Protein AF-A0A4Y2W0M8-F1 (afdb_monomer_lite)

Structure (mmCIF, N/CA/C/O backbone):
data_AF-A0A4Y2W0M8-F1
#
_entry.id   AF-A0A4Y2W0M8-F1
#
loop_
_atom_site.group_PDB
_atom_site.id
_atom_site.type_symbol
_atom_site.label_atom_id
_atom_site.label_alt_id
_atom_site.label_comp_id
_atom_site.label_asym_id
_atom_site.label_entity_id
_atom_site.label_seq_id
_atom_site.pdbx_PDB_ins_code
_atom_site.Cartn_x
_atom_site.Cartn_y
_atom_site.Cartn_z
_atom_site.occupancy
_atom_site.B_iso_or_equiv
_atom_site.auth_seq_id
_atom_site.auth_comp_id
_atom_site.auth_asym_id
_atom_site.auth_atom_id
_atom_site.pdbx_PDB_model_num
ATOM 1 N N . SER A 1 1 ? -2.387 -5.711 3.681 1.00 51.62 1 SER A N 1
ATOM 2 C CA . SER A 1 1 ? -2.750 -6.380 4.956 1.00 51.62 1 SER A CA 1
ATOM 3 C C . SER A 1 1 ? -4.046 -5.864 5.556 1.00 51.62 1 SER A C 1
ATOM 5 O O . SER A 1 1 ? -4.689 -6.593 6.296 1.00 51.62 1 SER A O 1
ATOM 7 N N . GLU A 1 2 ? -4.405 -4.614 5.266 1.00 61.22 2 GLU A N 1
ATOM 8 C CA . GLU A 1 2 ? -5.552 -3.927 5.856 1.00 61.22 2 GLU A CA 1
ATOM 9 C C . GLU A 1 2 ? -6.889 -4.258 5.176 1.00 61.22 2 GLU A C 1
ATOM 11 O O . GLU A 1 2 ? -7.860 -4.562 5.850 1.00 61.22 2 GLU A O 1
ATOM 16 N N . ILE A 1 3 ? -6.904 -4.303 3.844 1.00 67.94 3 ILE A N 1
ATOM 17 C CA . ILE A 1 3 ? -8.097 -4.548 3.013 1.00 67.94 3 ILE A CA 1
ATOM 18 C C . ILE A 1 3 ? -8.444 -6.033 2.801 1.00 67.94 3 ILE A C 1
ATOM 20 O O . ILE A 1 3 ? -9.379 -6.350 2.078 1.00 67.94 3 ILE A O 1
ATOM 24 N N . VAL A 1 4 ? -7.687 -6.961 3.397 1.00 74.62 4 VAL A N 1
ATOM 25 C CA . VAL A 1 4 ? -7.845 -8.404 3.153 1.00 74.62 4 VAL A CA 1
ATOM 26 C C . VAL A 1 4 ? -7.967 -9.182 4.465 1.00 74.62 4 VAL A C 1
ATOM 28 O O . VAL A 1 4 ? -7.098 -9.082 5.344 1.00 74.62 4 VAL A O 1
ATOM 31 N N . SER A 1 5 ? -9.012 -10.010 4.560 1.00 74.31 5 SER A N 1
ATOM 32 C CA . SER A 1 5 ? -9.247 -10.960 5.658 1.00 74.31 5 SER A CA 1
ATOM 33 C C . SER A 1 5 ? -8.098 -11.958 5.824 1.00 74.31 5 SER A C 1
ATOM 35 O O . SER A 1 5 ? -7.428 -12.310 4.856 1.00 74.31 5 SER A O 1
ATOM 37 N N . PHE A 1 6 ? -7.861 -12.426 7.055 1.00 69.56 6 PHE A N 1
ATOM 38 C CA . PHE A 1 6 ? -6.703 -13.263 7.410 1.00 69.56 6 PHE A CA 1
ATOM 39 C C . PHE A 1 6 ? -6.516 -14.496 6.516 1.00 69.56 6 PHE A C 1
ATOM 41 O O . PHE A 1 6 ? -5.381 -14.801 6.155 1.00 69.56 6 PHE A O 1
ATOM 48 N N . GLU A 1 7 ? -7.606 -15.138 6.103 1.00 79.50 7 GLU A N 1
ATOM 49 C CA . GLU A 1 7 ? -7.587 -16.355 5.283 1.00 79.50 7 GLU A CA 1
ATOM 50 C C . GLU A 1 7 ? -6.964 -16.138 3.899 1.00 79.50 7 GLU A C 1
ATOM 52 O O . GLU A 1 7 ? -6.209 -16.976 3.411 1.00 79.50 7 GLU A O 1
ATOM 57 N N . TYR A 1 8 ? -7.189 -14.975 3.285 1.00 82.19 8 TYR A N 1
ATOM 58 C CA . TYR A 1 8 ? -6.699 -14.714 1.933 1.00 82.19 8 TYR A CA 1
ATOM 59 C C . TYR A 1 8 ? -5.284 -14.120 1.909 1.00 82.19 8 TYR A C 1
ATOM 61 O O . TYR A 1 8 ? -4.644 -14.054 0.861 1.00 82.19 8 TYR A O 1
ATOM 69 N N . ARG A 1 9 ? -4.727 -13.699 3.048 1.00 83.44 9 ARG A N 1
ATOM 70 C CA . ARG A 1 9 ? -3.419 -13.011 3.073 1.00 83.44 9 ARG A CA 1
ATOM 71 C C . ARG A 1 9 ? -2.294 -13.862 2.495 1.00 83.44 9 ARG A C 1
ATOM 73 O O . ARG A 1 9 ? -1.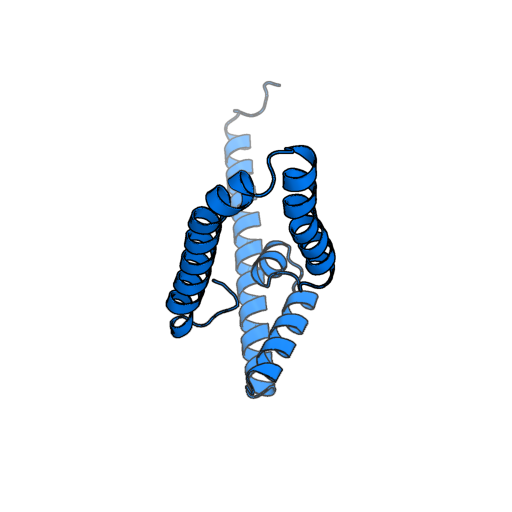460 -13.345 1.750 1.00 83.44 9 ARG A O 1
ATOM 80 N N . SER A 1 10 ? -2.295 -15.154 2.808 1.00 86.69 10 SER A N 1
ATOM 81 C CA . SER A 1 10 ? -1.278 -16.089 2.328 1.00 86.69 10 SER A CA 1
ATOM 82 C C . SER A 1 10 ? -1.359 -16.280 0.816 1.00 86.69 10 SER A C 1
ATOM 84 O O . SER A 1 10 ? -0.322 -16.267 0.156 1.00 86.69 10 SER A O 1
ATOM 86 N N . ILE A 1 11 ? -2.569 -16.370 0.249 1.00 89.75 11 ILE A N 1
ATOM 87 C CA . ILE A 1 11 ? -2.732 -16.585 -1.193 1.00 89.75 11 ILE A CA 1
ATOM 88 C C . ILE A 1 11 ? -2.353 -15.347 -2.011 1.00 89.75 11 ILE A C 1
ATOM 90 O O . ILE A 1 11 ? -1.676 -15.478 -3.031 1.00 89.75 11 ILE A O 1
ATOM 94 N N . TYR A 1 12 ? -2.677 -14.137 -1.537 1.00 87.94 12 TYR A N 1
ATOM 95 C CA . TYR A 1 12 ? -2.224 -12.903 -2.192 1.00 87.94 12 TYR A CA 1
ATOM 96 C C . TYR A 1 12 ? -0.703 -12.759 -2.139 1.00 87.94 12 TYR A C 1
ATOM 98 O O . TYR A 1 12 ? -0.077 -12.453 -3.153 1.00 87.94 12 TYR A O 1
ATOM 106 N N . CYS A 1 13 ? -0.098 -13.007 -0.973 1.00 87.81 13 CYS A N 1
ATOM 107 C CA . CYS A 1 13 ? 1.353 -12.935 -0.811 1.00 87.81 13 CYS A CA 1
ATOM 108 C C . CYS A 1 13 ? 2.061 -13.949 -1.718 1.00 87.81 13 CYS A C 1
ATOM 110 O O . CYS A 1 13 ? 3.043 -13.614 -2.380 1.00 87.81 13 CYS A O 1
ATOM 112 N N . PHE A 1 14 ? 1.526 -15.168 -1.790 1.00 92.88 14 PHE A N 1
ATOM 113 C CA . PHE A 1 14 ? 2.035 -16.214 -2.665 1.00 92.88 14 PHE A CA 1
ATOM 114 C C . PHE A 1 14 ? 1.927 -15.826 -4.141 1.00 92.88 14 PHE A C 1
ATOM 116 O O . PHE A 1 14 ? 2.925 -15.880 -4.848 1.00 92.88 14 PHE A O 1
ATOM 123 N N . THR A 1 15 ? 0.760 -15.358 -4.587 1.00 92.81 15 THR A N 1
ATOM 124 C CA . THR A 1 15 ? 0.532 -14.963 -5.988 1.00 92.81 15 THR A CA 1
ATOM 125 C C . THR A 1 15 ? 1.464 -13.829 -6.407 1.00 92.81 15 THR A C 1
ATOM 127 O O . THR A 1 15 ? 2.091 -13.899 -7.462 1.00 92.81 15 THR A O 1
ATOM 130 N N . TYR A 1 16 ? 1.617 -12.811 -5.554 1.00 90.44 16 TYR A N 1
ATOM 131 C CA . TYR A 1 16 ? 2.541 -11.706 -5.801 1.00 90.44 16 TYR A CA 1
ATOM 132 C C . TYR A 1 16 ? 3.995 -12.184 -5.897 1.00 90.44 16 TYR A C 1
ATOM 134 O O . TYR A 1 16 ? 4.693 -11.865 -6.860 1.00 90.44 16 TYR A O 1
ATOM 142 N N . LYS A 1 17 ? 4.453 -12.985 -4.924 1.00 92.44 17 LYS A N 1
ATOM 143 C CA . LYS A 1 17 ? 5.820 -13.528 -4.914 1.00 92.44 17 LYS A CA 1
ATOM 144 C C . LYS A 1 17 ? 6.082 -14.410 -6.129 1.00 92.44 17 LYS A C 1
ATOM 146 O O . LYS A 1 17 ? 7.133 -14.292 -6.746 1.00 92.44 17 LYS A O 1
ATOM 151 N N . PHE A 1 18 ? 5.120 -15.250 -6.484 1.00 95.75 18 PHE A N 1
ATOM 152 C CA . PHE A 1 18 ? 5.208 -16.132 -7.636 1.00 95.75 18 PHE A CA 1
ATOM 153 C C . PHE A 1 18 ? 5.304 -15.342 -8.946 1.00 95.75 18 PHE A C 1
ATOM 155 O O . PHE A 1 18 ? 6.208 -15.591 -9.741 1.00 95.75 18 PHE A O 1
ATOM 162 N N . GLY A 1 19 ? 4.446 -14.333 -9.135 1.00 94.12 19 GLY A N 1
ATOM 163 C CA . GLY A 1 19 ? 4.516 -13.440 -10.294 1.00 94.12 19 GLY A CA 1
ATOM 164 C C . GLY A 1 19 ? 5.857 -12.711 -10.390 1.00 94.12 19 GLY A C 1
ATOM 165 O O . GLY A 1 19 ? 6.448 -12.646 -11.464 1.00 94.12 19 GLY A O 1
ATOM 166 N N . PHE A 1 20 ? 6.391 -12.236 -9.262 1.00 92.19 20 PHE A N 1
ATOM 167 C CA . PHE A 1 20 ? 7.713 -11.612 -9.219 1.00 92.19 20 PHE A CA 1
ATOM 168 C C . PHE A 1 20 ? 8.807 -12.590 -9.662 1.00 92.19 20 PHE A C 1
ATOM 170 O O . PHE A 1 20 ? 9.579 -12.274 -10.563 1.00 92.19 20 PHE A O 1
ATOM 177 N N . THR A 1 21 ? 8.838 -13.803 -9.103 1.00 96.00 21 THR A N 1
ATOM 178 C CA . THR A 1 21 ? 9.810 -14.839 -9.482 1.00 96.00 21 THR A CA 1
ATOM 179 C C . THR A 1 21 ? 9.750 -15.176 -10.972 1.00 96.00 21 THR A C 1
ATOM 181 O O . THR A 1 21 ? 10.798 -15.243 -11.613 1.00 96.00 21 THR A O 1
ATOM 184 N N . LEU A 1 22 ? 8.551 -15.329 -11.541 1.00 95.75 22 LEU A N 1
ATOM 185 C CA . LEU A 1 22 ? 8.386 -15.574 -12.975 1.00 95.75 22 LEU A CA 1
ATOM 186 C C . LEU A 1 22 ? 8.968 -14.439 -13.822 1.00 95.75 22 LEU A C 1
ATOM 188 O O . LEU A 1 22 ? 9.685 -14.703 -14.784 1.00 95.75 22 LEU A O 1
ATOM 192 N N . THR A 1 23 ? 8.732 -13.185 -13.439 1.00 92.31 23 THR A N 1
ATOM 193 C CA . THR A 1 23 ? 9.301 -12.027 -14.141 1.00 92.31 23 THR A CA 1
ATOM 194 C C . THR A 1 23 ? 10.829 -12.079 -14.173 1.00 92.31 23 THR A C 1
ATOM 196 O O . THR A 1 23 ? 11.408 -11.891 -15.240 1.00 92.31 23 THR A O 1
ATOM 199 N N . PHE A 1 24 ? 11.500 -12.407 -13.060 1.00 92.31 24 PHE A N 1
ATOM 200 C CA . PHE A 1 24 ? 12.968 -12.542 -13.047 1.00 92.31 24 PHE A CA 1
ATOM 201 C C . PHE A 1 24 ? 13.477 -13.704 -13.896 1.00 92.31 24 PHE A C 1
ATOM 203 O O . PHE A 1 24 ? 14.554 -13.595 -14.474 1.00 92.31 24 PHE A O 1
ATOM 210 N N . MET A 1 25 ? 12.719 -14.798 -13.994 1.00 94.88 25 MET A N 1
ATOM 211 C CA . MET A 1 25 ? 13.070 -15.922 -14.868 1.00 94.88 25 MET A CA 1
ATOM 212 C C . MET A 1 25 ? 12.940 -15.559 -16.352 1.00 94.88 25 MET A C 1
ATOM 214 O O . MET A 1 25 ? 13.750 -15.997 -17.165 1.00 94.88 25 MET A O 1
ATOM 218 N N . VAL A 1 26 ? 11.947 -14.741 -16.709 1.00 91.62 26 VAL A N 1
ATOM 219 C CA . VAL A 1 26 ? 11.701 -14.307 -18.093 1.00 91.62 26 VAL A CA 1
ATOM 220 C C . VAL A 1 26 ? 12.608 -13.137 -18.503 1.00 91.62 26 VAL A C 1
ATOM 222 O O . VAL A 1 26 ? 12.980 -13.024 -19.668 1.00 91.62 26 VAL A O 1
ATOM 225 N N . MET A 1 27 ? 13.030 -12.298 -17.557 1.00 88.75 27 MET A N 1
ATOM 226 C CA . MET A 1 27 ? 13.919 -11.152 -17.786 1.00 88.75 27 MET A CA 1
ATOM 227 C C . MET A 1 27 ? 15.168 -11.464 -18.644 1.00 88.75 27 MET A C 1
ATOM 229 O O . MET A 1 27 ? 15.388 -10.748 -19.624 1.00 88.75 27 MET A O 1
ATOM 233 N N . PRO A 1 28 ? 15.975 -12.511 -18.366 1.00 90.00 28 PRO A N 1
ATOM 234 C CA . PRO A 1 28 ? 17.136 -12.837 -19.197 1.00 90.00 28 PRO A CA 1
ATOM 235 C C . PRO A 1 28 ? 16.761 -13.307 -20.610 1.00 90.00 28 PRO A C 1
ATOM 237 O O . PRO A 1 28 ? 17.516 -13.053 -21.545 1.00 90.00 28 PRO A O 1
ATOM 240 N N . LEU A 1 29 ? 15.593 -13.937 -20.796 1.00 89.12 29 LEU A N 1
ATOM 241 C CA . LEU A 1 29 ? 15.108 -14.331 -22.126 1.00 89.12 29 LEU A CA 1
ATOM 242 C C . LEU A 1 29 ? 14.786 -13.098 -22.980 1.00 89.12 29 LEU A C 1
ATOM 244 O O . LEU A 1 29 ? 15.131 -13.055 -24.158 1.00 89.12 29 LEU A O 1
ATOM 248 N N . ILE A 1 30 ? 14.177 -12.075 -22.376 1.00 85.94 30 ILE A N 1
ATOM 249 C CA . ILE A 1 30 ? 13.873 -10.804 -23.051 1.00 85.94 30 ILE A CA 1
ATOM 250 C C . ILE A 1 30 ? 15.165 -10.045 -23.379 1.00 85.94 30 ILE A C 1
ATOM 252 O O . ILE A 1 30 ? 15.304 -9.526 -24.485 1.00 85.94 30 ILE A O 1
ATOM 256 N N . ALA A 1 31 ? 16.125 -10.020 -22.451 1.00 86.19 31 ALA A N 1
ATOM 257 C CA . ALA A 1 31 ? 17.419 -9.371 -22.660 1.00 86.19 31 ALA A CA 1
ATOM 258 C C . ALA A 1 31 ? 18.238 -10.020 -23.791 1.00 86.19 31 ALA A C 1
ATOM 260 O O . ALA A 1 31 ? 19.000 -9.335 -24.466 1.00 86.19 31 ALA A O 1
ATOM 261 N N . TRP A 1 32 ? 18.073 -11.327 -24.020 1.00 85.81 32 TRP A N 1
ATOM 262 C CA . TRP A 1 32 ? 18.705 -12.012 -25.148 1.00 85.81 32 TRP A CA 1
ATOM 263 C C . TRP A 1 32 ? 18.040 -11.681 -26.494 1.00 85.81 32 TRP A C 1
ATOM 265 O O . TRP A 1 32 ? 18.722 -11.605 -27.513 1.00 85.81 32 TRP A O 1
ATOM 275 N N . LEU A 1 33 ? 16.722 -11.457 -26.504 1.00 85.44 33 LEU A N 1
ATOM 276 C CA . LEU A 1 33 ? 15.958 -11.170 -27.722 1.00 85.44 33 LEU A CA 1
ATOM 277 C C . LEU A 1 33 ? 16.112 -9.715 -28.200 1.00 85.44 33 LEU A C 1
ATOM 279 O O . LEU A 1 33 ? 16.060 -9.454 -29.401 1.00 85.44 33 LEU A O 1
ATOM 283 N N . ILE A 1 34 ? 16.286 -8.772 -27.268 1.00 82.62 34 ILE A N 1
ATOM 284 C CA . ILE A 1 34 ? 16.427 -7.336 -27.545 1.00 82.62 34 ILE A CA 1
ATOM 285 C C . ILE A 1 34 ? 17.766 -6.860 -26.962 1.00 82.62 34 ILE A C 1
ATOM 287 O O . ILE A 1 34 ? 17.832 -6.526 -25.779 1.00 82.62 34 ILE A O 1
ATOM 291 N N . PRO A 1 35 ? 18.838 -6.818 -27.772 1.00 78.06 35 PRO A N 1
ATOM 292 C CA . PRO A 1 35 ? 20.166 -6.417 -27.303 1.00 78.06 35 PRO A CA 1
ATOM 293 C C . PRO A 1 35 ? 20.293 -4.905 -27.048 1.00 78.06 35 PRO A C 1
ATOM 295 O O . PRO A 1 35 ? 21.224 -4.462 -26.375 1.00 78.06 35 PRO A O 1
ATOM 298 N N . ASP A 1 36 ? 19.354 -4.101 -27.548 1.00 85.06 36 ASP A N 1
ATOM 299 C CA . ASP A 1 36 ? 19.347 -2.654 -27.364 1.00 85.06 36 ASP A CA 1
ATOM 300 C C . ASP A 1 36 ? 18.758 -2.253 -26.003 1.00 85.06 36 ASP A C 1
ATOM 302 O O . ASP A 1 36 ? 17.563 -2.391 -25.724 1.00 85.06 36 ASP A O 1
ATOM 306 N N . TRP A 1 37 ? 19.606 -1.665 -25.162 1.00 83.00 37 TRP A N 1
ATOM 307 C CA . TRP A 1 37 ? 19.268 -1.263 -23.793 1.00 83.00 37 TRP A CA 1
ATOM 308 C C . TRP A 1 37 ? 18.161 -0.194 -23.695 1.00 83.00 37 TRP A C 1
ATOM 310 O O . TRP A 1 37 ? 17.454 -0.133 -22.684 1.00 83.00 37 TRP A O 1
ATOM 320 N N . PHE A 1 38 ? 17.989 0.639 -24.729 1.00 89.50 38 PHE A N 1
ATOM 321 C CA . PHE A 1 38 ? 16.960 1.685 -24.772 1.00 89.50 38 PHE A CA 1
ATOM 322 C C . PHE A 1 38 ? 15.549 1.089 -24.852 1.00 89.50 38 PHE A C 1
ATOM 324 O O . PHE A 1 38 ? 14.658 1.478 -24.094 1.00 89.50 38 PHE A O 1
ATOM 331 N N . TRP A 1 39 ? 15.356 0.092 -25.720 1.00 86.31 39 TRP A N 1
ATOM 332 C CA . TRP A 1 39 ? 14.071 -0.587 -25.881 1.00 86.31 39 TRP A CA 1
ATOM 333 C C . TRP A 1 39 ? 13.677 -1.365 -24.623 1.00 86.31 39 TRP A C 1
ATOM 335 O O . TRP A 1 39 ? 12.511 -1.338 -24.231 1.00 86.31 39 TRP A O 1
ATOM 345 N N . LEU A 1 40 ? 14.647 -1.970 -23.929 1.00 87.19 40 LEU A N 1
ATOM 346 C CA . LEU A 1 40 ? 14.418 -2.589 -22.620 1.00 87.19 40 LEU A CA 1
ATOM 347 C C . LEU A 1 40 ? 13.887 -1.568 -21.603 1.00 87.19 40 LEU A C 1
ATOM 349 O O . LEU A 1 40 ? 12.860 -1.811 -20.972 1.00 87.19 40 LEU A O 1
ATOM 353 N N . HIS A 1 41 ? 14.526 -0.400 -21.480 1.00 88.69 41 HIS A N 1
ATOM 354 C CA . HIS A 1 41 ? 14.062 0.653 -20.567 1.00 88.69 41 HIS A CA 1
ATOM 355 C C . HIS A 1 41 ? 12.653 1.159 -20.899 1.00 88.69 41 HIS A C 1
ATOM 357 O O . HIS A 1 41 ? 11.857 1.397 -19.986 1.00 88.69 41 HIS A O 1
ATOM 363 N N . LEU A 1 42 ? 12.313 1.292 -22.183 1.00 89.31 42 LEU A N 1
ATOM 364 C CA . LEU A 1 42 ? 10.972 1.701 -22.605 1.00 89.31 42 LEU A CA 1
ATOM 365 C C . LEU A 1 42 ? 9.910 0.677 -22.169 1.00 89.31 42 LEU A C 1
ATOM 367 O O . LEU A 1 42 ? 8.872 1.046 -21.619 1.00 89.31 42 LEU A O 1
ATOM 371 N N . ILE A 1 43 ? 10.199 -0.615 -22.349 1.00 87.25 43 ILE A N 1
ATOM 372 C CA . ILE A 1 43 ? 9.302 -1.708 -21.952 1.00 87.25 43 ILE A CA 1
ATOM 373 C C . ILE A 1 43 ? 9.093 -1.732 -20.438 1.00 87.25 43 ILE A C 1
ATOM 375 O O . ILE A 1 43 ? 7.975 -1.978 -19.998 1.00 87.25 43 ILE A O 1
ATOM 379 N N . PHE A 1 44 ? 10.125 -1.456 -19.635 1.00 86.62 44 PHE A N 1
ATOM 380 C CA . PHE A 1 44 ? 9.962 -1.385 -18.181 1.00 86.62 44 PHE A CA 1
ATOM 381 C C . PHE A 1 44 ? 9.202 -0.140 -17.746 1.00 86.62 44 PHE A C 1
ATOM 383 O O . PHE A 1 44 ? 8.329 -0.231 -16.893 1.00 86.62 44 PHE A O 1
ATOM 390 N N . THR A 1 45 ? 9.491 1.023 -18.319 1.00 91.75 45 THR A N 1
ATOM 391 C CA . THR A 1 45 ? 8.854 2.277 -17.889 1.00 91.75 45 THR A CA 1
ATOM 392 C C . THR A 1 45 ? 7.362 2.333 -18.221 1.00 91.75 45 THR A C 1
ATOM 394 O O . THR A 1 45 ? 6.599 2.884 -17.431 1.00 91.75 45 THR A O 1
ATOM 397 N N . LEU A 1 46 ? 6.912 1.696 -19.306 1.00 90.25 46 LEU A N 1
ATOM 398 C CA . LEU A 1 46 ? 5.495 1.616 -19.690 1.00 90.25 46 LEU A CA 1
ATOM 399 C C . LEU A 1 46 ? 4.550 1.112 -18.573 1.00 90.25 46 LEU A C 1
ATOM 401 O O . LEU A 1 46 ? 3.627 1.847 -18.205 1.00 90.25 46 LEU A O 1
ATOM 405 N N . PRO A 1 47 ? 4.744 -0.086 -17.985 1.00 89.00 47 PRO A N 1
ATOM 406 C CA . PRO A 1 47 ? 3.908 -0.560 -16.891 1.00 89.00 47 PRO A CA 1
ATOM 407 C C . PRO A 1 47 ? 4.040 0.319 -15.641 1.00 89.00 47 PRO A C 1
ATOM 409 O O . PRO A 1 47 ? 3.024 0.588 -15.003 1.00 89.00 47 PRO A O 1
ATOM 412 N N . TRP A 1 48 ? 5.229 0.847 -15.321 1.00 88.75 48 TRP A N 1
ATOM 413 C CA . TRP A 1 48 ? 5.404 1.768 -14.186 1.00 88.75 48 TRP A CA 1
ATOM 414 C C . TRP A 1 48 ? 4.581 3.052 -14.338 1.00 88.75 48 TRP A C 1
ATOM 416 O O . TRP A 1 48 ? 3.895 3.453 -13.400 1.00 88.75 48 TRP A O 1
ATOM 426 N N . VAL A 1 49 ? 4.587 3.667 -15.521 1.00 91.94 49 VAL A N 1
ATOM 427 C CA . VAL A 1 49 ? 3.777 4.861 -15.806 1.00 91.94 49 VAL A CA 1
ATOM 428 C C . VAL A 1 49 ? 2.285 4.532 -15.739 1.00 91.94 49 VAL A C 1
ATOM 430 O O . VAL A 1 49 ? 1.523 5.280 -15.131 1.00 91.94 49 VAL A O 1
ATOM 433 N N . SER A 1 50 ? 1.863 3.382 -16.276 1.00 89.62 50 SER A N 1
ATOM 434 C CA . SER A 1 50 ? 0.461 2.954 -16.180 1.00 89.62 50 SER A CA 1
ATOM 435 C C . SER A 1 50 ? -0.000 2.752 -14.728 1.00 89.62 50 SER A C 1
ATOM 437 O O . SER A 1 50 ? -1.115 3.137 -14.374 1.00 89.62 50 SER A O 1
ATOM 439 N N . LEU A 1 51 ? 0.875 2.228 -13.861 1.00 88.94 51 LEU A N 1
ATOM 440 C CA . LEU A 1 51 ? 0.603 2.066 -12.433 1.00 88.94 51 LEU A CA 1
ATOM 441 C C . LEU A 1 51 ? 0.524 3.413 -11.707 1.00 88.94 51 LEU A C 1
ATOM 443 O O . LEU A 1 51 ? -0.319 3.568 -10.827 1.00 88.94 51 LEU A O 1
ATOM 447 N N . LEU A 1 52 ? 1.345 4.397 -12.088 1.00 89.38 52 LEU A N 1
ATOM 448 C CA . LEU A 1 52 ? 1.243 5.761 -11.556 1.00 89.38 52 LEU A CA 1
ATOM 449 C C . LEU A 1 52 ? -0.093 6.413 -11.926 1.00 89.38 52 LEU A C 1
ATOM 451 O O . LEU A 1 52 ? -0.716 7.047 -11.079 1.00 89.38 52 LEU A O 1
ATOM 455 N N . CYS A 1 53 ? -0.581 6.209 -13.150 1.00 89.44 53 CYS A N 1
ATOM 456 C CA . CYS A 1 53 ? -1.919 6.663 -13.525 1.00 89.44 53 CYS A CA 1
ATOM 457 C C . CYS A 1 53 ? -3.010 5.944 -12.716 1.00 89.44 53 CYS A C 1
ATOM 459 O O . CYS A 1 53 ? -3.966 6.578 -12.273 1.00 89.44 53 CYS A O 1
ATOM 461 N N . ALA A 1 54 ? -2.856 4.638 -12.477 1.00 87.38 54 ALA A N 1
ATOM 462 C CA . ALA A 1 54 ? -3.790 3.865 -11.659 1.00 87.38 54 ALA A CA 1
ATOM 463 C C . ALA A 1 54 ? -3.777 4.282 -10.177 1.00 87.38 54 ALA A C 1
ATOM 465 O O . ALA A 1 54 ? -4.802 4.166 -9.505 1.00 87.38 54 ALA A O 1
ATOM 466 N N . PHE A 1 55 ? -2.656 4.806 -9.669 1.00 83.62 55 PHE A N 1
ATOM 467 C CA . PHE A 1 55 ? -2.545 5.291 -8.292 1.00 83.62 55 PHE A CA 1
ATOM 468 C C . PHE A 1 55 ? -3.531 6.427 -7.989 1.00 83.62 55 PHE A C 1
ATOM 470 O O . PHE A 1 55 ? -4.076 6.467 -6.892 1.00 83.62 55 PHE A O 1
ATOM 477 N N . TRP A 1 56 ? -3.845 7.287 -8.963 1.00 82.06 56 TRP A N 1
ATOM 478 C CA . TRP A 1 56 ? -4.853 8.342 -8.784 1.00 82.06 56 TRP A CA 1
ATOM 479 C C . TRP A 1 56 ? -6.281 7.826 -8.579 1.00 82.06 56 TRP A C 1
ATOM 481 O O . TRP A 1 56 ? -7.121 8.559 -8.068 1.00 82.06 56 TRP A O 1
ATOM 491 N N . ILE A 1 57 ? -6.566 6.586 -8.979 1.00 80.50 57 ILE A N 1
ATOM 492 C CA . ILE A 1 57 ? -7.895 5.968 -8.868 1.00 80.50 57 ILE A CA 1
ATOM 493 C C . ILE A 1 57 ? -8.001 5.144 -7.571 1.00 80.50 57 ILE A C 1
ATOM 495 O O . ILE A 1 57 ? -9.094 4.754 -7.161 1.00 80.50 57 ILE A O 1
ATOM 499 N N . LEU A 1 58 ? -6.872 4.855 -6.915 1.00 80.44 58 LEU A N 1
ATOM 500 C CA . LEU A 1 58 ? -6.840 4.005 -5.735 1.00 80.44 58 LEU A CA 1
ATOM 501 C C . LEU A 1 58 ? -7.413 4.765 -4.523 1.00 80.44 58 LEU A C 1
ATOM 503 O O . LEU A 1 58 ? -6.908 5.841 -4.200 1.00 80.44 58 LEU A O 1
ATOM 507 N N . PRO A 1 59 ? -8.433 4.229 -3.827 1.00 74.25 59 PRO A N 1
ATOM 508 C CA . PRO A 1 59 ? -8.943 4.865 -2.619 1.00 74.25 59 PRO A CA 1
ATOM 509 C C . PRO A 1 59 ? -7.859 4.917 -1.537 1.00 74.25 59 PRO A C 1
ATOM 511 O O . PRO A 1 59 ? -7.032 4.006 -1.419 1.00 74.25 59 PRO A O 1
ATOM 514 N N . GLU A 1 60 ? -7.876 5.978 -0.730 1.00 77.88 60 GLU A N 1
ATOM 515 C CA . GLU A 1 60 ? -6.934 6.146 0.374 1.00 77.88 60 GLU A CA 1
ATOM 516 C C . GLU A 1 60 ? -7.065 5.013 1.406 1.00 77.88 60 GLU A C 1
ATOM 518 O O . GLU A 1 60 ? -8.135 4.441 1.631 1.00 77.88 60 GLU A O 1
ATOM 523 N N . THR A 1 61 ? -5.951 4.658 2.049 1.00 83.00 61 THR A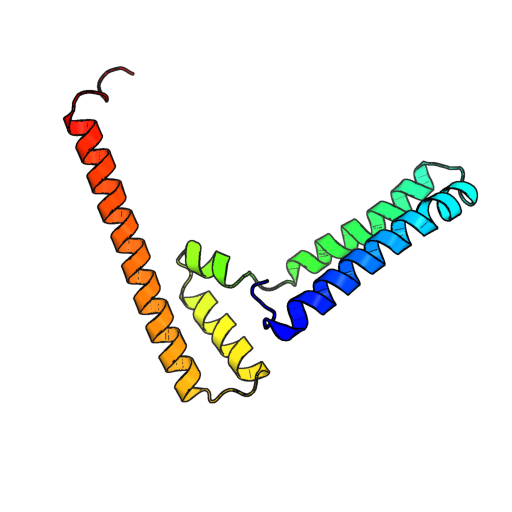 N 1
ATOM 524 C CA . THR A 1 61 ? -5.943 3.558 3.023 1.00 83.00 61 THR A CA 1
ATOM 525 C C . THR A 1 61 ? -6.660 3.960 4.323 1.00 83.00 61 THR A C 1
ATOM 527 O O . THR A 1 61 ? -6.364 5.040 4.847 1.00 83.00 61 THR A O 1
ATOM 530 N N . PRO A 1 62 ? -7.510 3.092 4.914 1.00 84.19 62 PRO A N 1
ATOM 531 C CA . PRO A 1 62 ? -8.288 3.424 6.114 1.00 84.19 62 PRO A CA 1
ATOM 532 C C . PRO A 1 62 ? -7.414 3.857 7.300 1.00 84.19 62 PRO A C 1
ATOM 534 O O . PRO A 1 62 ? -7.746 4.787 8.031 1.00 84.19 62 PRO A O 1
ATOM 537 N N . ARG A 1 63 ? -6.249 3.236 7.477 1.00 83.06 63 ARG A N 1
ATOM 538 C CA . ARG A 1 63 ? -5.301 3.559 8.546 1.00 83.06 63 ARG A CA 1
ATOM 539 C C . ARG A 1 63 ? -4.680 4.931 8.374 1.00 83.06 63 ARG A C 1
ATOM 541 O O . ARG A 1 63 ? -4.480 5.610 9.372 1.00 83.06 63 ARG A O 1
ATOM 548 N N . TRP A 1 64 ? -4.372 5.329 7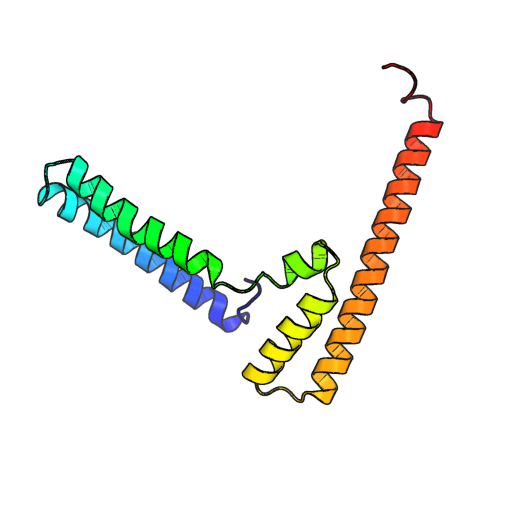.143 1.00 86.25 64 TRP A N 1
ATOM 549 C CA . TRP A 1 64 ? -3.838 6.664 6.881 1.00 86.25 64 TRP A CA 1
ATOM 550 C C . TRP A 1 64 ? -4.881 7.726 7.231 1.00 86.25 64 TRP A C 1
ATOM 552 O O . TRP A 1 64 ? -4.558 8.687 7.926 1.00 86.25 64 TRP A O 1
ATOM 562 N N . LEU A 1 65 ? -6.145 7.512 6.853 1.00 86.19 65 LEU A N 1
ATOM 563 C CA . LEU A 1 65 ? -7.254 8.386 7.249 1.00 86.19 65 LEU A CA 1
ATOM 564 C C . LEU A 1 65 ? -7.407 8.451 8.778 1.00 86.19 65 LEU A C 1
ATOM 566 O O . LEU A 1 65 ? -7.542 9.538 9.343 1.00 86.19 65 LEU A O 1
ATOM 570 N N . LEU A 1 66 ? -7.290 7.302 9.452 1.00 86.31 66 LEU A N 1
ATOM 571 C CA . LEU A 1 66 ? -7.351 7.192 10.910 1.00 86.31 66 LEU A CA 1
ATOM 572 C C . LEU A 1 66 ? -6.229 7.978 11.607 1.00 86.31 66 LEU A C 1
ATOM 574 O O . LEU A 1 66 ? -6.490 8.700 12.568 1.00 86.31 66 LEU A O 1
ATOM 578 N N . THR A 1 67 ? -4.985 7.865 11.131 1.00 84.94 67 THR A N 1
ATOM 579 C CA . THR A 1 67 ? -3.837 8.566 11.730 1.00 84.94 6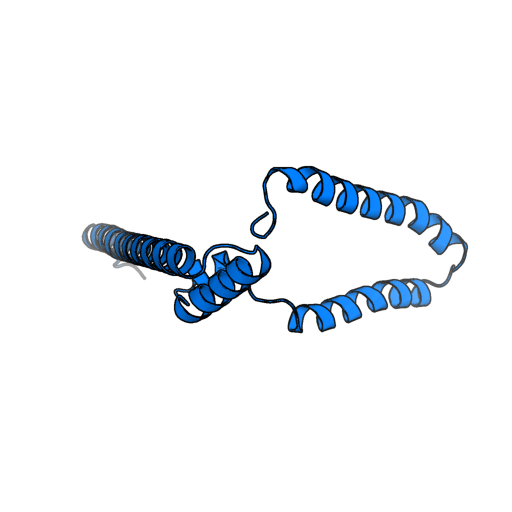7 THR A CA 1
ATOM 580 C C . THR A 1 67 ? -3.821 10.059 11.425 1.00 84.94 67 THR A C 1
ATOM 582 O O . THR A 1 67 ? -3.320 10.827 12.238 1.00 84.94 67 THR A O 1
ATOM 585 N N . ASN A 1 68 ? -4.380 10.483 10.288 1.00 85.38 68 ASN A N 1
ATOM 586 C CA . ASN A 1 68 ? -4.471 11.900 9.919 1.00 85.38 68 ASN A CA 1
ATOM 587 C C . ASN A 1 68 ? -5.705 12.605 10.504 1.00 85.38 68 ASN A C 1
ATOM 589 O O . ASN A 1 68 ? -5.939 13.773 10.205 1.00 85.38 68 ASN A O 1
ATOM 593 N N . GLY A 1 69 ? -6.513 11.916 11.317 1.00 83.00 69 GLY A N 1
ATOM 594 C CA . GLY A 1 69 ? -7.702 12.496 11.947 1.00 83.00 69 GLY A CA 1
ATOM 595 C C . GLY A 1 69 ? -8.842 12.813 10.971 1.00 83.00 69 GLY A C 1
ATOM 596 O O . GLY A 1 69 ? -9.778 13.530 11.328 1.00 83.00 69 GLY A O 1
ATOM 597 N N . LYS A 1 70 ? -8.797 12.275 9.748 1.00 86.94 70 LYS A N 1
ATOM 598 C CA . LYS A 1 70 ? -9.837 12.437 8.724 1.00 86.94 70 LYS A CA 1
ATOM 599 C C . LYS A 1 70 ? -10.972 11.432 8.949 1.00 86.94 70 LYS A C 1
ATOM 601 O O . LYS A 1 70 ? -11.163 10.488 8.186 1.00 86.94 70 LYS A O 1
ATOM 606 N N . PHE A 1 71 ? -11.725 11.617 10.031 1.00 86.75 71 PHE A N 1
ATOM 607 C CA . PHE A 1 71 ? -12.745 10.650 10.456 1.00 86.75 71 PHE A CA 1
ATOM 608 C C . PHE A 1 71 ? -13.980 10.593 9.540 1.00 86.75 71 PHE A C 1
ATOM 610 O O . PHE A 1 71 ? -14.610 9.546 9.456 1.00 86.75 71 PHE A O 1
ATOM 617 N N . ILE A 1 72 ? -14.298 11.684 8.834 1.00 87.06 72 ILE A N 1
ATOM 618 C CA . ILE A 1 72 ? -15.453 11.759 7.920 1.00 87.06 72 ILE A CA 1
ATOM 619 C C . ILE A 1 72 ? -15.212 10.881 6.683 1.00 87.06 72 ILE A C 1
ATOM 621 O O . ILE A 1 72 ? -16.002 9.990 6.391 1.00 87.06 72 ILE A O 1
ATOM 625 N N . GLU A 1 73 ? -14.069 11.071 6.013 1.00 86.94 73 GLU A N 1
ATOM 626 C CA . GLU A 1 73 ? -13.647 10.251 4.865 1.00 86.94 73 GLU A CA 1
ATOM 627 C C . GLU A 1 73 ? -13.500 8.769 5.259 1.00 86.94 73 GLU A C 1
ATOM 629 O O . GLU A 1 73 ? -13.827 7.868 4.486 1.00 86.94 73 GLU A O 1
ATOM 634 N N . LEU A 1 74 ? -13.055 8.501 6.492 1.00 88.56 74 LEU A N 1
ATOM 635 C CA . LEU A 1 74 ? -12.961 7.148 7.033 1.00 88.56 74 LEU A CA 1
ATOM 636 C C . LEU A 1 74 ? -14.337 6.486 7.211 1.00 88.56 74 LEU A C 1
ATOM 638 O O . LEU A 1 74 ? -14.481 5.310 6.874 1.00 88.56 74 LEU A O 1
ATOM 642 N N . GLU A 1 75 ? -15.333 7.204 7.742 1.00 89.94 75 GLU A N 1
ATOM 643 C CA . GLU A 1 75 ? -16.692 6.674 7.921 1.00 89.94 75 GLU A CA 1
ATOM 644 C C . GLU A 1 75 ? -17.304 6.286 6.569 1.00 89.94 75 GLU A C 1
ATOM 646 O O . GLU A 1 75 ? -17.797 5.165 6.423 1.00 89.94 75 GLU A O 1
ATOM 651 N N . GLU A 1 76 ? -17.206 7.159 5.563 1.00 89.75 76 GLU A N 1
ATOM 652 C CA . GLU A 1 76 ? -17.715 6.891 4.211 1.00 89.75 76 GLU A CA 1
ATOM 653 C C . GLU A 1 76 ? -17.045 5.665 3.574 1.00 89.75 76 GLU A C 1
ATOM 655 O O . GLU A 1 76 ? -17.730 4.778 3.054 1.00 89.75 76 GLU A O 1
ATOM 660 N N . LEU A 1 77 ? -15.715 5.561 3.678 1.00 89.00 77 LEU A N 1
ATOM 661 C CA . LEU A 1 77 ? -14.952 4.424 3.159 1.00 89.00 77 LEU A CA 1
ATOM 662 C C . LEU A 1 77 ? -15.362 3.101 3.834 1.00 89.00 77 LEU A C 1
ATOM 664 O O . LEU A 1 77 ? -15.525 2.076 3.163 1.00 89.00 77 LEU A O 1
ATOM 668 N N . LEU A 1 78 ? -15.528 3.105 5.160 1.00 88.31 78 LEU A N 1
ATOM 669 C CA . LEU A 1 78 ? -15.894 1.911 5.928 1.00 88.31 78 LEU A CA 1
ATOM 670 C C . LEU A 1 78 ? -17.347 1.492 5.688 1.00 88.31 78 LEU A C 1
ATOM 672 O O . LEU A 1 78 ? -17.619 0.292 5.601 1.00 88.31 78 LEU A O 1
ATOM 676 N N . LEU A 1 79 ? -18.265 2.447 5.534 1.00 88.88 79 LEU A N 1
ATOM 677 C CA . LEU A 1 79 ? -19.653 2.170 5.162 1.00 88.88 79 LEU A CA 1
ATOM 678 C C . LEU A 1 79 ? -19.742 1.582 3.751 1.00 88.88 79 LEU A C 1
ATOM 680 O O . LEU A 1 79 ? -20.409 0.563 3.563 1.00 88.88 79 LEU A O 1
ATOM 684 N N . TYR A 1 80 ? -19.001 2.137 2.788 1.00 88.31 80 TYR A N 1
ATOM 685 C CA . TYR A 1 80 ? -18.905 1.575 1.439 1.00 88.31 80 TYR A CA 1
ATOM 686 C C . TYR A 1 80 ? -18.348 0.141 1.453 1.00 88.31 80 TYR A C 1
ATOM 688 O O . TYR A 1 80 ? -18.871 -0.759 0.789 1.00 88.31 80 TYR A O 1
ATOM 696 N N . ALA A 1 81 ? -17.317 -0.118 2.262 1.00 86.75 81 ALA A N 1
ATOM 697 C CA . ALA A 1 81 ? -16.779 -1.465 2.436 1.00 86.75 81 ALA A CA 1
ATOM 698 C C . ALA A 1 81 ? -17.783 -2.416 3.116 1.00 86.75 81 ALA A C 1
ATOM 700 O O . ALA A 1 81 ? -17.852 -3.596 2.762 1.00 86.75 81 ALA A O 1
ATOM 701 N N . ALA A 1 82 ? -18.569 -1.938 4.084 1.00 86.69 82 ALA A N 1
ATOM 702 C CA . ALA A 1 82 ? -19.607 -2.726 4.747 1.00 86.69 82 ALA A CA 1
ATOM 703 C C . ALA A 1 82 ? -20.750 -3.095 3.786 1.00 86.69 82 ALA A C 1
ATOM 705 O O . ALA A 1 82 ? -21.196 -4.245 3.802 1.00 86.69 82 ALA A O 1
ATOM 706 N N . GLU A 1 83 ? -21.148 -2.167 2.909 1.00 88.19 83 GLU A N 1
ATOM 707 C CA . GLU A 1 83 ? -22.133 -2.392 1.844 1.00 88.19 83 GLU A CA 1
ATOM 708 C C . GLU A 1 83 ? -21.687 -3.504 0.897 1.00 88.19 83 GLU A C 1
ATOM 710 O O . GLU A 1 83 ? -22.416 -4.468 0.662 1.00 88.19 83 GLU A O 1
ATOM 715 N N . LYS A 1 84 ? -20.450 -3.409 0.397 1.00 85.56 84 LYS A N 1
ATOM 716 C CA . LYS A 1 84 ? -19.882 -4.407 -0.519 1.00 85.56 84 LYS A CA 1
ATOM 717 C C . LYS A 1 84 ? -19.735 -5.785 0.115 1.00 85.56 84 LYS A C 1
ATOM 719 O O . LYS A 1 84 ? -19.858 -6.785 -0.584 1.00 85.56 84 LYS A O 1
ATOM 724 N N . ASN A 1 85 ? -19.507 -5.839 1.424 1.00 85.50 85 ASN A N 1
ATOM 725 C CA . ASN A 1 85 ? -19.431 -7.087 2.181 1.00 85.50 85 ASN A CA 1
ATOM 726 C C . ASN A 1 85 ? -20.808 -7.617 2.627 1.00 85.50 85 ASN A C 1
ATOM 728 O O . ASN A 1 85 ? -20.859 -8.635 3.317 1.00 85.50 85 ASN A O 1
ATOM 732 N N . GLY A 1 86 ? -21.913 -6.947 2.273 1.00 84.50 86 GLY A N 1
ATOM 733 C CA . GLY A 1 86 ? -23.273 -7.380 2.610 1.00 84.50 86 GLY A CA 1
ATOM 734 C C . GLY A 1 86 ? -23.589 -7.346 4.108 1.00 84.50 86 GLY A C 1
ATOM 735 O O . GLY A 1 86 ? -24.432 -8.113 4.575 1.00 84.50 86 GLY A O 1
ATOM 736 N N . LYS A 1 87 ? -22.899 -6.502 4.886 1.00 83.25 87 LYS A N 1
ATOM 737 C CA . LYS A 1 87 ? -23.159 -6.361 6.325 1.00 83.25 87 LYS A CA 1
ATOM 738 C C . LYS A 1 87 ? -24.401 -5.507 6.586 1.00 83.25 87 LYS A C 1
ATOM 740 O O . LYS A 1 87 ? -24.749 -4.619 5.816 1.00 83.25 87 LYS A O 1
ATOM 745 N N . ASP A 1 88 ? -25.045 -5.759 7.723 1.00 89.12 88 ASP A N 1
ATOM 746 C CA . ASP A 1 88 ? -26.197 -4.983 8.182 1.00 89.12 88 ASP A CA 1
ATOM 747 C C . ASP A 1 88 ? -25.783 -3.532 8.492 1.00 89.12 88 ASP A C 1
ATOM 749 O O . ASP A 1 88 ? -25.027 -3.266 9.432 1.00 89.12 88 ASP A O 1
ATOM 753 N N . MET A 1 89 ? -26.286 -2.593 7.688 1.00 86.25 89 MET A N 1
ATOM 754 C CA . MET A 1 89 ? -25.886 -1.181 7.694 1.00 86.25 89 MET A CA 1
ATOM 755 C C . MET A 1 89 ? -26.078 -0.497 9.046 1.00 86.25 89 MET A C 1
ATOM 757 O O . MET A 1 89 ? -25.269 0.343 9.441 1.00 86.25 89 MET A O 1
ATOM 761 N N . LYS A 1 90 ? -27.133 -0.858 9.785 1.00 85.94 90 LYS A N 1
ATOM 762 C CA . LYS A 1 90 ? -27.423 -0.237 11.086 1.00 85.94 90 LYS A CA 1
ATOM 763 C C . LYS A 1 90 ? -26.390 -0.631 12.136 1.00 85.94 90 LYS A C 1
ATOM 765 O O . LYS A 1 90 ? -25.950 0.216 12.906 1.00 85.94 90 LYS A O 1
ATOM 770 N N . LYS A 1 91 ? -25.990 -1.904 12.142 1.00 89.25 91 LYS A N 1
ATOM 771 C CA . LYS A 1 91 ? -24.966 -2.422 13.058 1.00 89.25 91 LYS A CA 1
ATOM 772 C C . LYS A 1 91 ? -23.587 -1.900 12.678 1.00 89.25 91 LYS A C 1
ATOM 774 O O . LYS A 1 91 ? -22.874 -1.407 13.542 1.00 89.25 91 LYS A O 1
ATOM 779 N N . ALA A 1 92 ? -23.267 -1.917 11.383 1.00 87.44 92 ALA A N 1
ATOM 780 C CA . ALA A 1 92 ? -21.999 -1.409 10.877 1.00 87.44 92 ALA A CA 1
ATOM 781 C C . ALA A 1 92 ? -21.788 0.066 11.247 1.00 87.44 92 ALA A C 1
ATOM 783 O O . ALA A 1 92 ? -20.725 0.417 11.746 1.00 87.44 92 ALA A O 1
ATOM 784 N N . LYS A 1 93 ? -22.806 0.920 11.080 1.00 90.38 93 LYS A N 1
ATOM 785 C CA . LYS A 1 93 ? -22.692 2.344 11.422 1.00 90.38 93 LYS A CA 1
ATOM 786 C C . LYS A 1 93 ? -22.443 2.584 12.916 1.00 90.38 93 LYS A C 1
ATOM 788 O O . LYS A 1 93 ? -21.648 3.452 13.262 1.00 90.38 93 LYS A O 1
ATOM 793 N N . LEU A 1 94 ? -23.093 1.811 13.790 1.00 90.94 94 LEU A N 1
ATOM 794 C CA . LEU A 1 94 ? -22.868 1.888 15.238 1.00 90.94 94 LEU A CA 1
ATOM 795 C C . LEU A 1 94 ? -21.438 1.462 15.600 1.00 90.94 94 LEU A C 1
ATOM 797 O O . LEU A 1 94 ? -20.722 2.228 16.236 1.00 90.94 94 LEU A O 1
ATOM 801 N N . GLU A 1 95 ? -20.995 0.298 15.115 1.00 89.94 95 GLU A N 1
ATOM 802 C CA . GLU A 1 95 ? -19.640 -0.219 15.359 1.00 89.94 95 GLU A CA 1
ATOM 803 C C . GLU A 1 95 ? -18.550 0.739 14.851 1.00 89.94 95 GLU A C 1
ATOM 805 O O . GLU A 1 95 ? -17.545 0.956 15.528 1.00 89.94 95 GLU A O 1
ATOM 810 N N . ILE A 1 96 ? -18.750 1.337 13.671 1.00 91.00 96 ILE A N 1
ATOM 811 C CA . ILE A 1 96 ? -17.813 2.299 13.079 1.00 91.00 96 ILE A CA 1
ATOM 812 C C . ILE A 1 96 ? -17.737 3.573 13.925 1.00 91.00 96 ILE A C 1
ATOM 814 O O . ILE A 1 96 ? -16.638 4.050 14.205 1.00 91.00 96 ILE A O 1
ATOM 818 N N . ASN A 1 97 ? -18.876 4.116 14.359 1.00 92.31 97 ASN A N 1
ATOM 819 C CA . ASN A 1 97 ? -18.896 5.334 15.165 1.00 92.31 97 ASN A CA 1
ATOM 820 C C . ASN A 1 97 ? -18.247 5.118 16.543 1.00 92.31 97 ASN A C 1
ATOM 822 O O . ASN A 1 97 ? -17.449 5.947 16.983 1.00 92.31 97 ASN A O 1
ATOM 826 N N . ASP A 1 98 ? -18.514 3.979 17.186 1.00 92.56 98 ASP A N 1
ATOM 827 C CA . ASP A 1 98 ? -17.878 3.608 18.455 1.00 92.56 98 ASP A CA 1
ATOM 828 C C . ASP A 1 98 ? -16.357 3.438 18.289 1.00 92.56 98 ASP A C 1
ATOM 830 O O . ASP A 1 98 ? -15.571 3.919 19.112 1.00 92.56 98 ASP A O 1
ATOM 834 N N . PHE A 1 99 ? -15.921 2.821 17.185 1.00 90.88 99 PHE A N 1
ATOM 835 C CA . PHE A 1 99 ? -14.505 2.668 16.842 1.00 90.88 99 PHE A CA 1
ATOM 836 C C . PHE A 1 99 ? -13.805 4.016 16.607 1.00 90.88 99 PHE A C 1
ATOM 838 O O . PHE A 1 99 ? -12.704 4.249 17.119 1.00 90.88 99 PHE A O 1
ATOM 845 N N . ILE A 1 100 ? -14.445 4.926 15.869 1.00 91.75 100 ILE A N 1
ATOM 846 C CA . ILE A 1 100 ? -13.938 6.282 15.620 1.00 91.75 100 ILE A CA 1
ATOM 847 C C . ILE A 1 100 ? -13.852 7.070 16.932 1.00 91.75 100 ILE A C 1
ATOM 849 O O . ILE A 1 100 ? -12.828 7.706 17.202 1.00 91.75 100 ILE A O 1
ATOM 853 N N . ALA A 1 101 ? -14.886 7.000 17.774 1.00 91.19 101 ALA A N 1
ATOM 854 C CA . ALA A 1 101 ? -14.911 7.670 19.070 1.00 91.19 101 ALA A CA 1
ATOM 855 C C . ALA A 1 101 ? -13.778 7.175 19.982 1.00 91.19 101 ALA A C 1
ATOM 857 O O . ALA A 1 101 ? -13.079 7.990 20.592 1.00 91.19 101 ALA A O 1
ATOM 858 N N . TYR A 1 102 ? -13.542 5.860 20.016 1.00 91.19 102 TYR A N 1
ATOM 859 C CA . TYR A 1 102 ? -12.429 5.259 20.748 1.00 91.19 102 TYR A CA 1
ATOM 860 C C . TYR A 1 102 ? -11.073 5.786 20.260 1.00 91.19 102 TYR A C 1
ATOM 862 O O . TYR A 1 102 ? -10.281 6.302 21.053 1.00 91.19 102 TYR A O 1
ATOM 870 N N . HIS A 1 103 ? -10.811 5.728 18.951 1.00 89.31 103 HIS A N 1
ATOM 871 C CA . HIS A 1 103 ? -9.533 6.185 18.407 1.00 89.31 103 HIS A CA 1
ATOM 872 C C . HIS A 1 103 ? -9.318 7.693 18.557 1.00 89.31 103 HIS A C 1
ATOM 874 O O . HIS A 1 103 ? -8.193 8.119 18.814 1.00 89.31 103 HIS A O 1
ATOM 880 N N . SER A 1 104 ? -10.379 8.499 18.483 1.00 89.00 104 SER A N 1
ATOM 881 C CA . SER A 1 104 ? -10.301 9.939 18.747 1.00 89.00 104 SER A CA 1
ATOM 882 C C . SER A 1 104 ? -9.834 10.238 20.179 1.00 89.00 104 SER A C 1
ATOM 884 O O . SER A 1 104 ? -9.008 11.130 20.388 1.00 89.00 104 SER A O 1
ATOM 886 N N . GLN A 1 105 ? -10.315 9.478 21.172 1.00 89.00 105 GLN A N 1
ATOM 887 C CA . GLN A 1 105 ? -9.885 9.632 22.567 1.00 89.00 105 GLN A CA 1
ATOM 888 C C . GLN A 1 105 ? -8.433 9.204 22.773 1.00 89.00 105 GLN A C 1
ATOM 890 O O . GLN A 1 105 ? -7.676 9.905 23.446 1.00 89.00 105 GLN A O 1
ATOM 895 N N . VAL A 1 106 ? -8.029 8.089 22.163 1.00 89.12 106 VAL A N 1
ATOM 896 C CA . VAL A 1 106 ? -6.653 7.588 22.239 1.00 89.12 106 VAL A CA 1
ATOM 897 C C . VAL A 1 106 ? -5.672 8.613 21.668 1.00 89.12 106 VAL A C 1
ATOM 899 O O . VAL A 1 106 ? -4.694 8.950 22.335 1.00 89.12 106 VAL A O 1
ATOM 902 N N . THR A 1 107 ? -5.955 9.180 20.493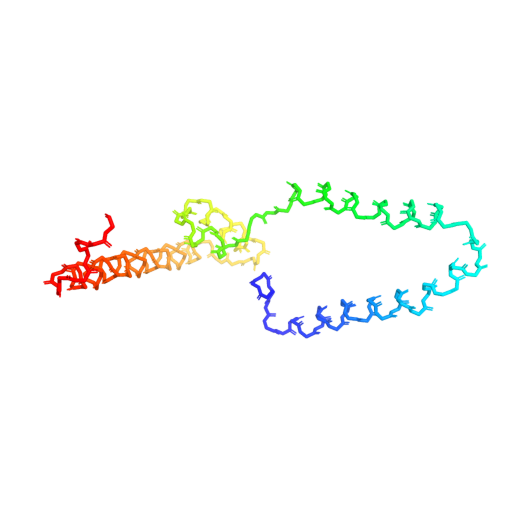 1.00 85.06 107 THR A N 1
ATOM 903 C CA . THR A 1 107 ? -5.088 10.197 19.875 1.00 85.06 107 THR A CA 1
ATOM 904 C C . THR A 1 107 ? -4.946 11.437 20.762 1.00 85.06 107 THR A C 1
ATOM 906 O O . THR A 1 107 ? -3.827 11.873 21.030 1.00 85.06 107 THR A O 1
ATOM 909 N N . LYS A 1 108 ? -6.049 11.951 21.325 1.00 87.56 108 LYS A N 1
ATOM 910 C CA . LYS A 1 108 ? -6.013 13.087 22.269 1.00 87.56 108 LYS A CA 1
ATOM 911 C C . LYS A 1 108 ? -5.251 12.765 23.561 1.00 87.56 108 LYS A C 1
ATOM 913 O O . LYS A 1 108 ? -4.549 13.620 24.107 1.00 87.56 108 LYS A O 1
ATOM 918 N N . SER A 1 109 ? -5.364 11.534 24.062 1.00 90.12 109 SER A N 1
ATOM 919 C CA . SER A 1 109 ? -4.605 11.080 25.231 1.00 90.12 109 SER A CA 1
ATOM 920 C C . SER A 1 109 ? -3.105 11.062 24.944 1.00 90.12 109 SER A C 1
ATOM 922 O O . SER A 1 109 ? -2.324 11.527 25.769 1.00 90.12 109 SER A O 1
ATOM 924 N N . PHE A 1 110 ? -2.690 10.566 23.777 1.00 86.38 110 PHE A N 1
ATOM 925 C CA . PHE A 1 110 ? -1.280 10.572 23.395 1.00 86.38 110 PHE A CA 1
ATOM 926 C C . PHE A 1 110 ? -0.737 11.990 23.235 1.00 86.38 110 PHE A C 1
ATOM 928 O O . PHE A 1 110 ? 0.346 12.265 23.744 1.00 86.38 110 PHE A O 1
ATOM 935 N N . GLU A 1 111 ? -1.484 12.901 22.607 1.00 86.00 111 GLU A N 1
ATOM 936 C CA . GLU A 1 111 ? -1.076 14.305 22.489 1.00 86.00 111 GLU A CA 1
ATOM 937 C C . GLU A 1 111 ? -0.891 14.957 23.862 1.00 86.00 111 GLU A C 1
ATOM 939 O O . GLU A 1 111 ? 0.153 15.547 24.135 1.00 86.00 111 GLU A O 1
ATOM 944 N N . THR A 1 112 ? -1.860 14.809 24.768 1.00 84.81 112 THR A N 1
ATOM 945 C CA . THR A 1 112 ? -1.777 15.393 26.118 1.00 84.81 112 THR A CA 1
ATOM 946 C C . THR A 1 112 ? -0.646 14.786 26.952 1.00 84.81 112 THR A C 1
ATOM 948 O O . THR A 1 112 ? 0.099 15.530 27.601 1.00 84.81 112 THR A O 1
ATOM 951 N N . SER A 1 113 ? -0.446 13.466 26.893 1.00 88.81 113 SER A N 1
ATOM 952 C CA . SER A 1 113 ? 0.692 12.787 27.521 1.00 88.81 113 SER A CA 1
ATOM 953 C C . SER A 1 113 ? 2.025 13.245 26.933 1.00 88.81 113 SER A C 1
ATOM 955 O O . SER A 1 113 ? 2.915 13.625 27.691 1.00 88.81 113 SER A O 1
ATOM 957 N N . PHE A 1 114 ? 2.163 13.294 25.608 1.00 87.62 114 PHE A N 1
ATOM 958 C CA . PHE A 1 114 ? 3.381 13.749 24.936 1.00 87.62 114 PHE A CA 1
ATOM 959 C C . PHE A 1 114 ? 3.706 15.210 25.281 1.00 87.62 114 PHE A C 1
ATOM 961 O O . PHE A 1 114 ? 4.840 15.535 25.642 1.00 87.62 114 PHE A O 1
ATOM 968 N N . ILE A 1 115 ? 2.697 16.085 25.278 1.00 86.38 115 ILE A N 1
ATOM 969 C CA . ILE A 1 115 ? 2.819 17.481 25.716 1.00 86.38 115 ILE A CA 1
ATOM 970 C C . ILE A 1 115 ? 3.251 17.552 27.190 1.00 86.38 115 ILE A C 1
ATOM 972 O O . ILE A 1 115 ? 4.090 18.375 27.550 1.00 86.38 115 ILE A O 1
ATOM 976 N N . SER A 1 116 ? 2.724 16.696 28.069 1.00 86.62 116 SER A N 1
ATOM 977 C CA . SER A 1 116 ? 3.140 16.680 29.479 1.00 86.62 116 SER A CA 1
ATOM 978 C C . SER A 1 116 ? 4.592 16.225 29.670 1.00 86.62 116 SER A C 1
ATOM 980 O O . SER A 1 116 ? 5.305 16.805 30.491 1.00 86.62 116 SER A O 1
ATOM 982 N N . LEU A 1 117 ? 5.048 15.243 28.882 1.00 87.69 117 LEU A N 1
ATOM 983 C CA . LEU A 1 117 ? 6.407 14.701 28.941 1.00 87.69 117 LEU A CA 1
ATOM 984 C C . LEU A 1 117 ? 7.428 15.730 28.454 1.00 87.69 117 LEU A C 1
ATOM 986 O O . LEU A 1 117 ? 8.435 15.973 29.118 1.00 87.69 117 LEU A O 1
ATOM 990 N N . THR A 1 118 ? 7.127 16.400 27.343 1.00 86.12 118 THR A N 1
ATOM 991 C CA . THR A 1 118 ? 7.963 17.472 26.785 1.00 86.12 118 THR A CA 1
ATOM 992 C C . THR A 1 118 ? 7.997 18.701 27.699 1.00 86.12 118 THR A C 1
ATOM 994 O O . THR A 1 118 ? 9.075 19.219 27.987 1.00 86.12 118 THR A O 1
ATOM 997 N N . ARG A 1 119 ? 6.861 19.103 28.287 1.00 85.06 119 ARG A N 1
ATOM 998 C CA . ARG A 1 119 ? 6.811 20.155 29.326 1.00 85.06 119 ARG A CA 1
ATOM 999 C C . ARG A 1 119 ? 7.547 19.772 30.616 1.00 85.06 119 ARG A C 1
ATOM 1001 O O . ARG A 1 119 ? 8.002 20.653 31.344 1.00 85.06 119 ARG A O 1
ATOM 1008 N N . GLY A 1 120 ? 7.618 18.484 30.949 1.00 83.75 120 GLY A N 1
ATOM 1009 C CA . GLY A 1 120 ? 8.405 17.969 32.074 1.00 83.75 120 GLY A CA 1
ATOM 1010 C C . GLY A 1 120 ? 9.907 18.086 31.816 1.00 83.75 120 GLY A C 1
ATOM 1011 O O . GLY A 1 120 ? 10.642 18.578 32.667 1.00 83.75 120 GLY A O 1
ATOM 1012 N N . TRP A 1 121 ? 10.336 17.733 30.606 1.00 77.44 121 TRP A N 1
ATOM 1013 C CA . TRP A 1 121 ? 11.711 17.900 30.128 1.00 77.44 121 TRP A CA 1
ATOM 1014 C C . TRP A 1 121 ? 12.163 19.367 30.110 1.00 77.44 121 TRP A C 1
ATOM 1016 O O . TRP A 1 121 ? 13.254 19.692 30.573 1.00 77.44 121 TRP A O 1
ATOM 1026 N N . GLN A 1 122 ? 11.292 20.270 29.659 1.00 78.81 122 GLN A N 1
ATOM 1027 C CA . GLN A 1 122 ? 11.565 21.709 29.606 1.00 78.81 122 GLN A CA 1
ATOM 1028 C C . GLN A 1 122 ? 11.694 22.336 31.011 1.00 78.81 122 GLN A C 1
ATOM 1030 O O . GLN A 1 122 ? 12.493 23.245 31.214 1.00 78.81 122 GLN A O 1
ATOM 1035 N N . ARG A 1 123 ? 10.981 21.795 32.013 1.00 82.44 123 ARG A N 1
ATOM 1036 C CA . ARG A 1 123 ? 11.108 22.192 33.430 1.00 82.44 123 ARG A CA 1
ATOM 1037 C C . ARG A 1 123 ? 12.424 21.767 34.089 1.00 82.44 123 ARG A C 1
ATOM 1039 O O . ARG A 1 123 ? 12.787 22.352 35.103 1.00 82.44 123 ARG A O 1
ATOM 1046 N N . LEU A 1 124 ? 13.130 20.779 33.537 1.00 83.56 124 LEU A N 1
ATOM 1047 C CA . LEU A 1 124 ? 14.406 20.283 34.069 1.00 83.56 124 LEU A CA 1
ATOM 1048 C C . LEU A 1 124 ? 15.626 21.094 33.589 1.00 83.56 124 LEU A C 1
ATOM 1050 O O . LEU A 1 124 ? 16.757 20.705 33.861 1.00 83.56 124 LEU A O 1
ATOM 1054 N N . GLY A 1 125 ? 15.419 22.225 32.901 1.00 73.75 125 GLY A N 1
ATOM 1055 C CA . GLY A 1 125 ? 16.490 23.170 32.555 1.00 73.75 125 GLY A CA 1
ATOM 1056 C C . GLY A 1 125 ? 17.382 22.749 31.381 1.00 73.75 125 GLY A C 1
ATOM 1057 O O . GLY A 1 125 ? 18.390 23.395 31.116 1.00 73.75 125 GLY A O 1
ATOM 1058 N N . PHE A 1 126 ? 17.016 21.699 30.640 1.00 68.62 126 PHE A N 1
ATOM 1059 C CA . PHE A 1 126 ? 17.759 21.225 29.463 1.00 68.62 126 PHE A CA 1
ATOM 1060 C C . PHE A 1 126 ? 17.411 21.973 28.154 1.00 68.62 126 PHE A C 1
ATOM 1062 O O . PHE A 1 126 ? 17.848 21.555 27.086 1.00 68.62 126 PHE A O 1
ATOM 1069 N N . GLY A 1 127 ? 16.626 23.060 28.220 1.00 63.22 127 GLY A N 1
ATOM 1070 C CA . GLY A 1 127 ? 16.103 23.791 27.053 1.00 63.22 127 GLY A CA 1
ATOM 1071 C C . GLY A 1 127 ? 16.712 25.170 26.759 1.00 63.22 127 GLY A C 1
ATOM 1072 O O . GLY A 1 127 ? 16.433 25.713 25.699 1.00 63.22 127 GLY A O 1
ATOM 1073 N N . ASP A 1 128 ? 17.554 25.730 27.636 1.00 60.69 128 ASP A N 1
ATOM 1074 C CA . ASP A 1 128 ? 17.966 27.150 27.554 1.00 60.69 128 ASP A CA 1
ATOM 1075 C C . ASP A 1 128 ? 19.324 27.392 26.862 1.00 60.69 128 ASP A C 1
ATOM 1077 O O . ASP A 1 128 ? 19.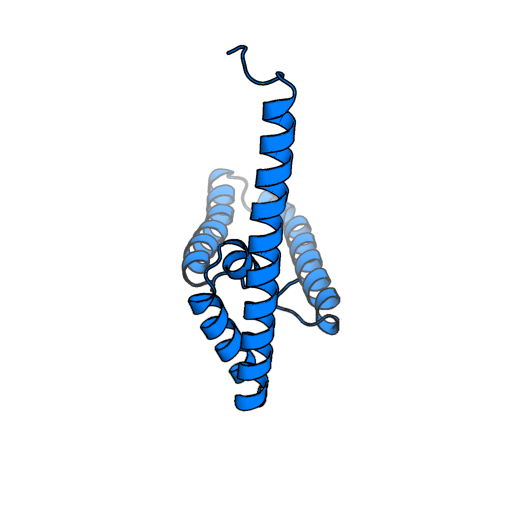991 28.395 27.117 1.00 60.69 128 ASP A O 1
ATOM 1081 N N . LYS A 1 129 ? 19.786 26.482 25.994 1.00 57.16 129 LYS A N 1
ATOM 1082 C CA . LYS A 1 129 ? 21.051 26.667 25.256 1.00 57.16 129 LYS A CA 1
ATOM 1083 C C . LYS A 1 129 ? 20.967 26.268 23.783 1.00 57.16 129 LYS A C 1
ATOM 1085 O O . LYS A 1 129 ? 21.675 25.350 23.380 1.00 57.16 129 LYS A O 1
ATOM 1090 N N . VAL A 1 130 ? 20.151 26.982 23.004 1.00 51.16 130 VAL A N 1
ATOM 1091 C CA . VAL A 1 130 ? 20.438 27.376 21.606 1.00 51.16 130 VAL A CA 1
ATOM 1092 C C . VAL A 1 130 ? 19.775 28.722 21.344 1.00 51.16 130 VAL A C 1
ATOM 1094 O O . VAL A 1 130 ? 18.567 28.828 21.644 1.00 51.16 130 VAL A O 1
#

Radius of gyration: 24.01 Å; chains: 1; bounding box: 48×44×62 Å

Organism: Araneus ventricosus (NCBI:txid182803)

InterPro domains:
  IPR005828 Major facilitator, sugar transporter-like [PF00083] (11-107)
  IPR036259 MFS transporter superfamily [G3DSA:1.20.1250.20] (1-127)
  IPR036259 MFS transporter superfamily [SSF103473] (2-89)

pLDDT: mean 85.3, std 7.99, range [51.16, 96.0]

Secondary structure (DSSP, 8-state):
--SS-HHHHHHHHHHHHHHHHHHHHHHHHHHHH---HHHHHHHHHHHHHHHHHHHTTSPPPHHHHHHTT-HHHHHHHHHHHHHHTT--HHHHHHHHHHHHHHHHHHHHHHHHHHHHHHHHHHHTTTTS--

Foldseek 3Di:
DQLDDPVCPVVVVVVVVVVVVVCVVCVVVVCVVDVDPVVVVVVVVVVVVVVVVVVVVDDDDLVVCLVVVVLVSNLVVQLVVCVVVVHDSVVSSVVSVVVSVVSVVVVVVCVVVVVVVVVVVVVVVPPPDD

Sequence (130 aa):
SEIVSFEYRSIYCFTYKFGFTLTFMVMPLIAWLIPDWFWLHLIFTLPWVSLLCAFWILPETPRWLLTNGKFIELEELLLYAAEKNGKDMKKAKLEINDFIAYHSQVTKSFETSFISLTRGWQRLGFGDKV